Protein AF-A0A412ZE95-F1 (afdb_monomer)

Foldseek 3Di:
DDPPPDDDPVLVVLLVVLLVLLCVLPVVDDSVRLQCQQCVDPPSVPDDSVSSSVSSVVSNVVSVD

pLDDT: mean 90.28, std 12.57, range [42.06, 98.0]

Radius of gyration: 13.68 Å; Cα contacts (8 Å, |Δi|>4): 31; chains: 1; bounding box: 40×25×40 Å

Nearest PDB structures (foldseek):
  7kzv-assembly1_O  TM=3.560E-01  e=6.275E+00  Homo sapiens

Solvent-accessible surface area (backbone atoms only — not comparable to full-atom values): 4079 Å² total; per-residue (Å²): 131,86,79,82,91,65,81,70,70,67,59,55,58,56,48,53,51,50,51,52,56,43,43,67,76,47,69,88,59,51,69,72,55,52,52,45,66,45,59,74,51,93,63,62,91,76,58,51,71,72,58,48,49,52,33,42,53,51,49,42,58,59,75,75,106

Organism: NCBI:txid208479

Sequence (65 aa):
MCEYNGRDPERIDLMLEKLSEAWKLYPDMRFGQLIATCAKTSNISGVEDEEMLKDIEKYIEIMKK

Secondary structure (DSSP, 8-state):
-----PPPTHHHHHHHHHHHHHHHHSTTS-HHHHHHHHH-SS-GGG--HHHHHHHHHHHHHHHT-

Structure (mmCIF, N/CA/C/O backbone):
data_AF-A0A412ZE95-F1
#
_entry.id   AF-A0A412ZE95-F1
#
loop_
_atom_site.group_PDB
_atom_site.id
_atom_site.type_symbol
_atom_site.label_atom_id
_atom_site.label_alt_id
_atom_site.label_comp_id
_atom_site.label_asym_id
_atom_site.label_entity_id
_atom_site.label_seq_id
_atom_site.pdbx_PDB_ins_code
_atom_site.Cartn_x
_atom_site.Cartn_y
_atom_site.Cartn_z
_atom_site.occupancy
_atom_site.B_iso_or_equiv
_atom_site.auth_seq_id
_atom_site.auth_comp_id
_atom_site.auth_asym_id
_atom_site.auth_atom_id
_atom_site.pdbx_PDB_model_num
AT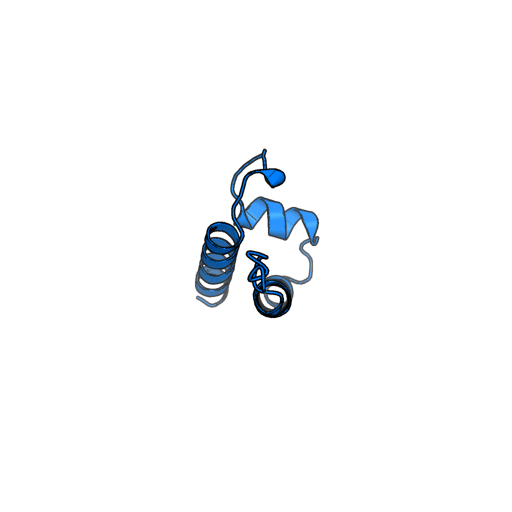OM 1 N N . MET A 1 1 ? 27.042 -11.086 -24.081 1.00 42.06 1 MET A N 1
ATOM 2 C CA . MET A 1 1 ? 25.627 -11.234 -23.689 1.00 42.06 1 MET A CA 1
ATOM 3 C C . MET A 1 1 ? 25.253 -9.946 -22.991 1.00 42.06 1 MET A C 1
ATOM 5 O O . MET A 1 1 ? 25.942 -9.597 -22.045 1.00 42.06 1 MET A O 1
ATOM 9 N N . CYS A 1 2 ? 24.295 -9.184 -23.513 1.00 44.66 2 CYS A N 1
ATOM 10 C CA . CYS A 1 2 ? 23.822 -7.982 -22.828 1.00 44.66 2 CYS A CA 1
ATOM 11 C C . CYS A 1 2 ? 22.990 -8.435 -21.626 1.00 44.66 2 CYS A C 1
ATOM 13 O O . CYS A 1 2 ? 21.984 -9.115 -21.814 1.00 44.66 2 CYS A O 1
ATOM 15 N N . GLU A 1 3 ? 23.441 -8.125 -20.414 1.00 50.16 3 GLU A N 1
ATOM 16 C CA . GLU A 1 3 ? 22.667 -8.348 -19.195 1.00 50.16 3 GLU A CA 1
ATOM 17 C C . GLU A 1 3 ? 21.384 -7.507 -19.269 1.00 50.16 3 GLU A C 1
ATOM 19 O O . GLU A 1 3 ? 21.405 -6.326 -19.623 1.00 50.16 3 GLU A O 1
ATOM 24 N N . TYR A 1 4 ? 20.240 -8.140 -19.024 1.00 55.66 4 TYR A N 1
ATOM 25 C CA . TYR A 1 4 ? 18.945 -7.474 -18.994 1.00 55.66 4 TYR A CA 1
ATOM 26 C C . TYR A 1 4 ? 18.878 -6.592 -17.737 1.00 55.66 4 TYR A C 1
ATOM 28 O O . TYR A 1 4 ? 18.583 -7.084 -16.654 1.00 55.66 4 TYR A O 1
ATOM 36 N N . ASN A 1 5 ? 19.148 -5.290 -17.882 1.00 62.00 5 ASN A N 1
ATOM 37 C CA . ASN A 1 5 ? 18.975 -4.264 -16.838 1.00 62.00 5 ASN A CA 1
ATOM 38 C C . ASN A 1 5 ? 17.482 -3.931 -16.603 1.00 62.00 5 ASN A C 1
ATOM 40 O O . ASN A 1 5 ? 17.072 -2.771 -16.671 1.00 62.00 5 ASN A O 1
ATOM 44 N N . GLY A 1 6 ? 16.635 -4.946 -16.429 1.00 75.19 6 GLY A N 1
ATOM 45 C CA . GLY A 1 6 ? 15.215 -4.773 -16.122 1.00 75.19 6 GLY A CA 1
ATOM 46 C C . GLY A 1 6 ? 14.953 -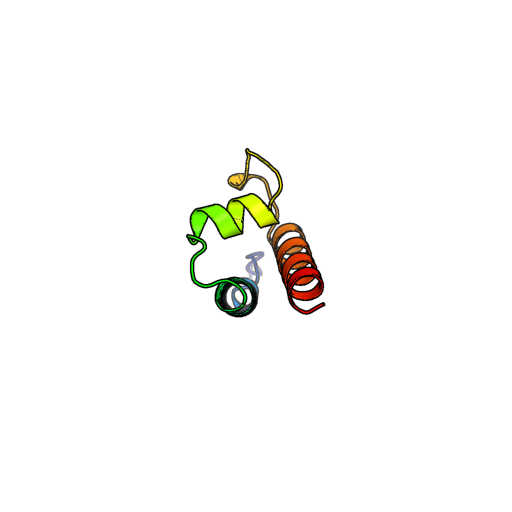4.701 -14.620 1.00 75.19 6 GLY A C 1
ATOM 47 O O . GLY A 1 6 ? 15.768 -5.146 -13.817 1.00 75.19 6 GLY A O 1
ATOM 48 N N . ARG A 1 7 ? 13.801 -4.143 -14.234 1.00 82.56 7 ARG A N 1
ATOM 49 C CA . ARG A 1 7 ? 13.347 -4.171 -12.836 1.00 82.56 7 ARG A CA 1
ATOM 50 C C . ARG A 1 7 ? 13.057 -5.613 -12.419 1.00 82.56 7 ARG A C 1
ATOM 52 O O . ARG A 1 7 ? 12.443 -6.342 -13.196 1.00 82.56 7 ARG A O 1
ATOM 59 N N . ASP A 1 8 ? 13.439 -5.970 -11.197 1.00 88.06 8 ASP A N 1
ATOM 60 C CA . ASP A 1 8 ? 13.152 -7.278 -10.607 1.00 88.06 8 ASP A CA 1
ATOM 61 C C . ASP A 1 8 ? 11.635 -7.563 -10.632 1.00 88.06 8 ASP A C 1
ATOM 63 O O . ASP A 1 8 ? 10.868 -6.760 -10.094 1.00 88.06 8 ASP A O 1
ATOM 67 N N . PRO A 1 9 ? 11.1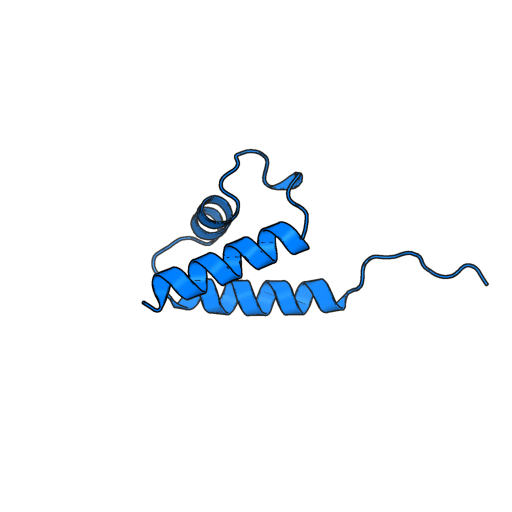68 -8.646 -11.278 1.00 91.81 9 PRO A N 1
ATOM 68 C CA . PRO A 1 9 ? 9.760 -9.031 -11.262 1.00 91.81 9 PRO A CA 1
ATOM 69 C C . PRO A 1 9 ? 9.215 -9.340 -9.862 1.00 91.81 9 PRO A C 1
ATOM 71 O O . PRO A 1 9 ? 8.036 -9.073 -9.622 1.00 91.81 9 PRO A O 1
ATOM 74 N N . GLU A 1 10 ? 10.046 -9.829 -8.931 1.00 91.69 10 GLU A N 1
ATOM 75 C CA . GLU A 1 10 ? 9.614 -10.202 -7.571 1.00 91.69 10 GLU A CA 1
ATOM 76 C C . GLU A 1 10 ? 9.065 -8.998 -6.783 1.00 91.69 10 GLU A C 1
ATOM 78 O O . GLU A 1 10 ? 8.217 -9.152 -5.899 1.00 91.69 10 GLU A O 1
ATOM 83 N N . ARG A 1 11 ? 9.448 -7.769 -7.167 1.00 91.12 11 ARG A N 1
ATOM 84 C CA . ARG A 1 11 ? 8.895 -6.533 -6.586 1.00 91.12 11 ARG A CA 1
ATOM 85 C C . ARG A 1 11 ? 7.370 -6.437 -6.727 1.00 91.12 11 ARG A C 1
ATOM 87 O O . ARG A 1 11 ? 6.726 -5.771 -5.921 1.00 91.12 11 ARG A O 1
ATOM 94 N N . ILE A 1 12 ? 6.796 -7.045 -7.773 1.00 94.81 12 ILE A N 1
ATOM 95 C CA . ILE A 1 12 ? 5.354 -6.998 -8.049 1.00 94.81 12 ILE A CA 1
ATOM 96 C C . ILE A 1 12 ? 4.614 -7.816 -6.995 1.00 94.81 12 ILE A C 1
ATOM 98 O O . ILE A 1 12 ? 3.657 -7.323 -6.398 1.00 94.81 12 ILE A O 1
ATOM 102 N N . ASP A 1 13 ? 5.082 -9.035 -6.736 1.00 96.00 13 ASP A N 1
ATOM 103 C CA . ASP A 1 13 ? 4.458 -9.939 -5.772 1.00 96.00 13 ASP A CA 1
ATOM 104 C C . ASP A 1 13 ? 4.544 -9.369 -4.353 1.00 96.00 13 ASP A C 1
ATOM 106 O O . ASP A 1 13 ? 3.534 -9.331 -3.644 1.00 96.00 13 ASP A O 1
ATOM 110 N N . LEU A 1 14 ? 5.704 -8.817 -3.978 1.00 95.88 14 LEU A N 1
ATOM 111 C CA . LEU A 1 14 ? 5.890 -8.132 -2.697 1.00 95.88 14 LEU A CA 1
ATOM 112 C C . LEU A 1 14 ? 4.908 -6.960 -2.522 1.00 95.88 14 LEU A C 1
ATOM 114 O O . LEU A 1 14 ? 4.267 -6.825 -1.477 1.00 95.88 14 LEU A O 1
ATOM 118 N N . MET A 1 15 ? 4.751 -6.127 -3.555 1.00 96.25 15 MET A N 1
ATOM 119 C CA . MET A 1 15 ? 3.817 -5.000 -3.531 1.00 96.25 15 MET A CA 1
ATOM 120 C C . MET A 1 15 ? 2.364 -5.472 -3.367 1.00 96.25 15 MET A C 1
ATOM 122 O O . MET A 1 15 ? 1.614 -4.922 -2.555 1.00 96.25 15 MET A O 1
ATOM 126 N N . LEU A 1 16 ? 1.957 -6.509 -4.106 1.00 97.19 16 LEU A N 1
ATOM 127 C CA . LEU A 1 16 ? 0.606 -7.071 -4.021 1.00 97.19 16 LEU A CA 1
ATOM 128 C C . LEU A 1 16 ? 0.324 -7.702 -2.652 1.00 97.19 16 LEU A C 1
ATOM 130 O O . LEU A 1 16 ? -0.787 -7.547 -2.134 1.00 97.19 16 LEU A O 1
ATOM 134 N N . GLU A 1 17 ? 1.310 -8.367 -2.044 1.00 98.00 17 GLU A N 1
ATOM 135 C CA . GLU A 1 17 ? 1.198 -8.910 -0.688 1.00 98.00 17 GLU A CA 1
ATOM 136 C C . GLU A 1 17 ? 0.891 -7.793 0.319 1.00 98.00 17 GLU A C 1
ATOM 138 O O . GLU A 1 17 ? -0.094 -7.882 1.063 1.00 98.00 17 GLU A O 1
ATOM 143 N N . LYS A 1 18 ? 1.675 -6.707 0.302 1.00 97.69 18 LYS A N 1
ATOM 144 C CA . LYS A 1 18 ? 1.496 -5.588 1.238 1.00 97.69 18 LYS A CA 1
ATOM 145 C C . LYS A 1 18 ? 0.217 -4.804 0.995 1.00 97.69 18 LYS A C 1
ATOM 147 O O . LYS A 1 18 ? -0.464 -4.447 1.956 1.00 97.69 18 LYS A O 1
ATOM 152 N N . LEU A 1 19 ? -0.184 -4.610 -0.260 1.00 97.44 19 LEU A N 1
ATOM 153 C CA . LEU A 1 19 ? -1.485 -4.017 -0.574 1.00 97.44 19 LEU A CA 1
ATOM 154 C C . LEU A 1 19 ? -2.645 -4.876 -0.060 1.00 97.44 19 LEU A C 1
ATOM 156 O O . LEU A 1 19 ? -3.594 -4.341 0.512 1.00 97.44 19 LEU A O 1
ATOM 160 N N . SER A 1 20 ? -2.567 -6.200 -0.223 1.00 97.75 20 SER A N 1
ATOM 161 C CA . SER A 1 20 ? -3.575 -7.134 0.296 1.00 97.75 20 SER A CA 1
ATOM 162 C C . SER A 1 20 ? -3.668 -7.069 1.820 1.00 97.75 20 SER A C 1
ATOM 164 O O . SER A 1 20 ? -4.769 -7.026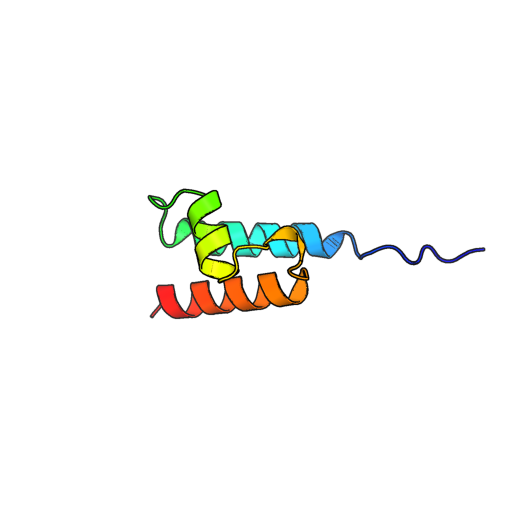 2.372 1.00 97.75 20 SER A O 1
ATOM 166 N N . GLU A 1 21 ? -2.522 -7.034 2.504 1.00 98.00 21 GLU A N 1
ATOM 167 C CA . GLU A 1 21 ? -2.446 -6.884 3.957 1.00 98.00 21 GLU A CA 1
ATOM 168 C C . GLU A 1 21 ? -3.079 -5.565 4.422 1.00 98.00 21 GLU A C 1
ATOM 170 O O . GLU A 1 21 ? -3.978 -5.585 5.263 1.00 98.00 21 GLU A O 1
ATOM 175 N N . ALA A 1 22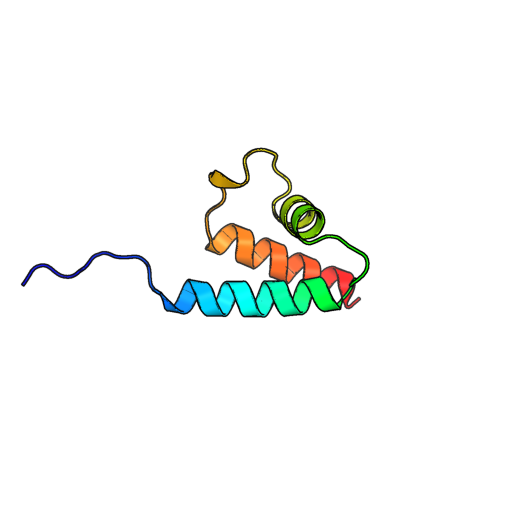 ? -2.672 -4.436 3.834 1.00 97.69 22 ALA A N 1
ATOM 176 C CA . ALA A 1 22 ? -3.198 -3.114 4.160 1.00 97.69 22 ALA A CA 1
ATOM 177 C C . ALA A 1 22 ? -4.711 -3.018 3.932 1.00 97.69 22 ALA A C 1
ATOM 179 O O . ALA A 1 22 ? -5.445 -2.529 4.791 1.00 97.69 22 ALA A O 1
ATOM 180 N N . TRP A 1 23 ? -5.200 -3.520 2.798 1.00 97.81 23 TRP A N 1
ATOM 181 C CA . TRP A 1 23 ? -6.608 -3.389 2.437 1.00 97.81 23 TRP A CA 1
ATOM 182 C C . TRP A 1 23 ? -7.530 -4.203 3.355 1.00 97.81 23 TRP A C 1
ATOM 184 O O . TRP A 1 23 ? -8.625 -3.756 3.697 1.00 97.81 23 TRP A O 1
ATOM 194 N N . LYS A 1 24 ? -7.067 -5.365 3.833 1.00 97.50 24 LYS A N 1
ATOM 195 C CA . LYS A 1 24 ? -7.809 -6.195 4.798 1.00 97.50 24 LYS A CA 1
ATOM 196 C C . LYS A 1 24 ? -7.992 -5.529 6.163 1.00 97.50 24 LYS A C 1
ATOM 198 O O . LYS A 1 24 ? -8.917 -5.909 6.876 1.00 97.50 24 LYS A O 1
ATOM 203 N N . LEU A 1 25 ? -7.153 -4.555 6.527 1.00 96.56 25 LEU A N 1
ATOM 204 C CA . LEU A 1 25 ? -7.303 -3.810 7.784 1.00 96.56 25 LEU A CA 1
ATOM 205 C C . LEU A 1 25 ? -8.520 -2.879 7.761 1.00 96.56 25 LEU A C 1
ATOM 207 O O . LEU A 1 25 ? -9.091 -2.605 8.814 1.00 96.56 25 LEU A O 1
ATOM 211 N N . TYR A 1 26 ? -8.942 -2.418 6.579 1.00 95.31 26 TYR A N 1
ATOM 212 C CA . TYR A 1 26 ? -10.154 -1.617 6.437 1.00 95.31 26 TYR A CA 1
ATOM 213 C C . TYR A 1 26 ? -10.889 -1.921 5.117 1.00 95.31 26 TYR A C 1
ATOM 215 O O . TYR A 1 26 ? -10.743 -1.188 4.134 1.00 95.31 26 TYR A O 1
ATOM 223 N N . PRO A 1 27 ? -11.692 -3.003 5.079 1.00 95.69 27 PRO A N 1
ATOM 224 C CA . PRO A 1 27 ? -12.262 -3.541 3.841 1.00 95.69 27 PRO A CA 1
ATOM 225 C C . PRO A 1 27 ? -13.312 -2.634 3.182 1.00 95.69 27 PRO A C 1
ATOM 227 O O . PRO A 1 27 ? -13.555 -2.760 1.984 1.00 95.69 27 PRO A O 1
ATOM 230 N N . ASP A 1 28 ? -13.909 -1.702 3.930 1.00 97.19 28 ASP A N 1
ATOM 231 C CA . ASP A 1 28 ? -14.882 -0.740 3.394 1.00 97.19 28 ASP A CA 1
ATOM 232 C C . ASP A 1 28 ? -14.225 0.338 2.514 1.00 97.19 28 ASP A C 1
ATOM 234 O O . ASP A 1 28 ? -14.888 0.989 1.700 1.00 97.19 28 ASP A O 1
ATOM 238 N N . MET A 1 29 ? -12.912 0.548 2.655 1.00 95.31 29 MET A N 1
ATOM 239 C CA . MET A 1 29 ? -12.166 1.486 1.821 1.00 95.31 29 MET A CA 1
ATOM 240 C C . MET A 1 29 ? -12.061 0.948 0.393 1.00 95.31 29 MET A C 1
ATOM 242 O O . MET A 1 29 ? -11.725 -0.211 0.177 1.00 95.31 29 MET A O 1
ATOM 246 N N . ARG A 1 30 ? -12.293 1.780 -0.626 1.00 97.56 30 ARG A N 1
ATOM 247 C CA . ARG A 1 30 ? -12.057 1.363 -2.020 1.00 97.56 30 ARG A CA 1
ATOM 248 C C . ARG A 1 30 ? -10.561 1.340 -2.321 1.00 97.56 30 ARG A C 1
ATOM 250 O O . ARG A 1 30 ? -9.834 2.213 -1.859 1.00 97.56 30 ARG A O 1
ATOM 257 N N . PHE A 1 31 ? -10.126 0.443 -3.204 1.00 95.81 31 PHE A N 1
ATOM 258 C CA . PHE A 1 31 ? -8.715 0.317 -3.589 1.00 95.81 31 PHE A CA 1
ATOM 259 C C . PHE A 1 31 ? -8.060 1.648 -3.992 1.00 95.81 31 PHE A C 1
ATOM 261 O O . PHE A 1 31 ? -7.001 2.000 -3.490 1.00 95.81 31 PHE A O 1
ATOM 268 N N . GLY A 1 32 ? -8.719 2.450 -4.836 1.00 94.06 32 GLY A N 1
ATOM 269 C CA . GLY A 1 32 ? -8.174 3.751 -5.242 1.00 94.06 32 GLY A CA 1
ATOM 270 C C . GLY A 1 32 ? -8.009 4.745 -4.085 1.00 94.06 32 GLY A C 1
ATOM 271 O O . GLY A 1 32 ? -7.097 5.565 -4.113 1.00 94.06 32 GLY A O 1
ATOM 272 N N . GLN A 1 33 ? -8.856 4.658 -3.052 1.00 94.12 33 GLN A N 1
ATOM 273 C CA . GLN A 1 33 ? -8.706 5.474 -1.844 1.00 94.12 33 GLN A CA 1
ATOM 274 C C . GLN A 1 33 ? -7.502 5.009 -1.028 1.00 94.12 33 GLN A C 1
ATOM 276 O O . GLN A 1 33 ? -6.727 5.859 -0.613 1.00 94.12 33 GLN A O 1
ATOM 281 N N . LEU A 1 34 ? -7.299 3.695 -0.884 1.00 95.75 34 LEU A N 1
ATOM 282 C CA . LEU A 1 34 ? -6.115 3.139 -0.225 1.00 95.75 34 LEU A CA 1
ATOM 283 C C . LEU A 1 34 ? -4.825 3.644 -0.882 1.00 95.75 34 LEU A C 1
ATOM 285 O O . LEU A 1 34 ? -3.976 4.211 -0.199 1.00 95.75 34 LEU A O 1
ATOM 289 N N . ILE A 1 35 ? -4.714 3.523 -2.210 1.00 95.25 35 ILE A N 1
ATOM 290 C CA . ILE A 1 35 ? -3.530 3.989 -2.950 1.00 95.25 35 ILE A CA 1
ATOM 291 C C . ILE A 1 35 ? -3.307 5.493 -2.751 1.00 95.25 35 ILE A C 1
ATOM 293 O O . ILE A 1 35 ? -2.190 5.912 -2.456 1.00 95.25 35 ILE A O 1
ATOM 297 N N . ALA A 1 36 ? -4.358 6.311 -2.857 1.00 93.31 36 ALA A N 1
ATOM 298 C CA . ALA A 1 36 ? -4.249 7.754 -2.642 1.00 93.31 36 ALA A CA 1
ATOM 299 C C . ALA A 1 36 ? -3.852 8.110 -1.196 1.00 93.31 36 ALA A C 1
ATOM 301 O O . ALA A 1 36 ? -3.063 9.032 -0.977 1.00 93.31 36 ALA A O 1
ATOM 302 N N . THR A 1 37 ? -4.373 7.374 -0.209 1.00 93.06 37 THR A N 1
ATOM 303 C CA . THR A 1 37 ? -4.039 7.540 1.211 1.00 93.06 37 THR A CA 1
ATOM 304 C C . THR A 1 37 ? -2.579 7.191 1.494 1.00 93.06 37 THR A C 1
ATOM 306 O O . THR A 1 37 ? -1.927 7.923 2.242 1.00 93.06 37 THR A O 1
ATOM 309 N N . CYS A 1 38 ? -2.052 6.122 0.892 1.00 94.75 38 CYS A N 1
ATOM 310 C CA . CYS A 1 38 ? -0.647 5.740 1.032 1.00 94.75 38 CYS A CA 1
ATOM 311 C C . CYS A 1 38 ? 0.282 6.742 0.333 1.00 94.75 38 CYS A C 1
ATOM 313 O O . CYS A 1 38 ? 1.168 7.288 0.983 1.00 94.75 38 CYS A O 1
ATOM 315 N N . ALA A 1 39 ? 0.028 7.052 -0.944 1.00 92.00 39 ALA A N 1
ATOM 316 C CA . ALA A 1 39 ? 0.913 7.870 -1.777 1.00 92.00 39 ALA A CA 1
ATOM 317 C C . ALA A 1 39 ? 1.034 9.337 -1.326 1.00 92.00 39 ALA A C 1
ATOM 319 O O . ALA A 1 39 ? 2.023 9.997 -1.634 1.00 92.00 39 ALA A O 1
ATOM 320 N N . LYS A 1 40 ? 0.009 9.886 -0.649 1.00 86.19 40 LYS A N 1
ATOM 321 C CA . LYS A 1 40 ? -0.038 11.285 -0.156 1.00 86.19 40 LYS A CA 1
ATOM 322 C C . LYS A 1 40 ? 0.290 12.344 -1.222 1.00 86.19 40 LYS A C 1
ATOM 324 O O . LYS A 1 40 ? 0.703 13.456 -0.900 1.00 86.19 40 LYS A O 1
ATOM 329 N N . THR A 1 41 ? 0.076 12.018 -2.494 1.00 86.88 41 THR A N 1
ATOM 330 C CA . THR A 1 41 ? 0.338 12.881 -3.648 1.00 86.88 41 THR A CA 1
ATOM 331 C C . THR A 1 41 ? -0.751 12.704 -4.700 1.00 86.88 41 THR A C 1
ATOM 333 O O . THR A 1 41 ? -1.385 11.653 -4.792 1.00 86.88 41 THR A O 1
ATOM 336 N N . SER A 1 42 ? -0.965 13.734 -5.517 1.00 84.62 42 SER A N 1
ATOM 337 C CA . SER A 1 42 ? -1.839 13.664 -6.692 1.00 84.62 42 SER A CA 1
ATOM 338 C C . SER A 1 42 ? -1.146 13.045 -7.912 1.00 84.62 42 SER A C 1
ATOM 340 O O . SER A 1 42 ? -1.830 12.551 -8.806 1.00 84.62 42 SER A O 1
ATOM 342 N N . ASN A 1 43 ? 0.192 13.027 -7.951 1.00 91.50 43 ASN A N 1
ATOM 343 C CA . ASN A 1 43 ? 0.974 12.424 -9.034 1.00 91.50 43 ASN A CA 1
ATOM 344 C C . ASN A 1 43 ? 1.423 10.999 -8.676 1.00 91.50 43 ASN A C 1
ATOM 346 O O . ASN A 1 43 ? 2.612 10.737 -8.507 1.00 91.50 43 ASN A O 1
ATOM 350 N N . ILE A 1 44 ? 0.467 10.075 -8.554 1.00 90.31 44 ILE A N 1
ATOM 351 C CA . ILE A 1 44 ? 0.736 8.679 -8.156 1.00 90.31 44 ILE A CA 1
ATOM 352 C C . ILE A 1 44 ? 1.712 7.994 -9.129 1.00 90.31 44 ILE A C 1
ATOM 354 O O . ILE A 1 44 ? 2.555 7.215 -8.704 1.00 90.31 44 ILE A O 1
ATOM 358 N N . SER A 1 45 ? 1.654 8.322 -10.424 1.00 89.88 45 SER A N 1
ATOM 359 C CA . SER A 1 45 ? 2.550 7.762 -11.447 1.00 89.88 45 SER A CA 1
ATOM 360 C C . SER A 1 45 ? 4.026 8.133 -11.286 1.00 89.88 45 SER A C 1
ATOM 362 O O . SER A 1 45 ? 4.861 7.526 -11.948 1.00 89.88 45 SER A O 1
ATOM 364 N N . GLY A 1 46 ? 4.344 9.148 -10.478 1.00 91.94 46 GLY A N 1
ATOM 365 C CA . GLY A 1 46 ? 5.721 9.558 -10.199 1.00 91.94 46 GLY A CA 1
ATOM 366 C C . GLY A 1 46 ? 6.307 8.959 -8.921 1.00 91.94 46 GLY A C 1
ATOM 367 O O . GLY A 1 46 ? 7.428 9.312 -8.581 1.00 91.94 46 GLY A O 1
ATOM 368 N N . VAL A 1 47 ? 5.550 8.130 -8.197 1.00 93.38 47 VAL A N 1
ATOM 369 C CA . VAL A 1 47 ? 6.022 7.484 -6.967 1.00 93.38 47 VAL A CA 1
ATOM 370 C C . VAL A 1 47 ? 6.779 6.216 -7.343 1.00 93.38 47 VAL A C 1
ATOM 372 O O . VAL A 1 47 ? 6.236 5.362 -8.046 1.00 93.38 47 VAL A O 1
ATOM 375 N N . GLU A 1 48 ? 8.021 6.099 -6.881 1.00 92.88 48 GLU A N 1
ATOM 376 C CA . GLU A 1 48 ? 8.820 4.887 -7.078 1.00 92.88 48 GLU A CA 1
ATOM 377 C C . GLU A 1 48 ? 8.282 3.735 -6.211 1.00 92.88 48 GLU A C 1
ATOM 379 O O . GLU A 1 48 ? 7.676 3.946 -5.154 1.00 92.88 48 GLU A O 1
ATOM 384 N N . ASP A 1 49 ? 8.511 2.495 -6.645 1.00 92.12 49 ASP A N 1
ATOM 385 C CA . ASP A 1 49 ? 7.945 1.314 -5.982 1.00 92.12 49 ASP A CA 1
ATOM 386 C C . ASP A 1 49 ? 8.410 1.196 -4.519 1.00 92.12 49 ASP A C 1
ATOM 388 O O . ASP A 1 49 ? 7.616 0.854 -3.641 1.00 92.12 49 ASP A O 1
ATOM 392 N N . GLU A 1 50 ? 9.671 1.524 -4.222 1.00 92.94 50 GLU A N 1
ATOM 393 C CA . GLU A 1 50 ? 10.228 1.457 -2.866 1.00 92.94 50 GLU A CA 1
ATOM 394 C C . GLU A 1 50 ? 9.635 2.519 -1.932 1.00 92.94 50 GLU A C 1
ATOM 396 O O . GLU A 1 50 ? 9.531 2.295 -0.723 1.00 92.94 50 GLU A O 1
ATOM 401 N N . GLU A 1 51 ? 9.264 3.684 -2.467 1.00 94.56 51 GLU A N 1
ATOM 402 C CA . GLU A 1 51 ? 8.600 4.742 -1.700 1.00 94.56 51 GLU A CA 1
ATOM 403 C C . GLU A 1 51 ? 7.165 4.335 -1.370 1.00 94.56 51 GLU A C 1
ATOM 405 O O . GLU A 1 51 ? 6.765 4.372 -0.203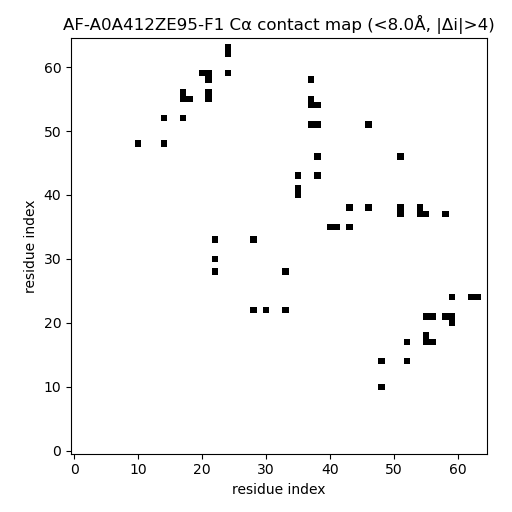 1.00 94.56 51 GLU A O 1
ATOM 410 N N . MET A 1 52 ? 6.430 3.851 -2.375 1.00 95.44 52 MET A N 1
ATOM 411 C CA . MET A 1 52 ? 5.074 3.339 -2.192 1.00 95.44 52 MET A CA 1
ATOM 412 C C . MET A 1 52 ? 5.043 2.194 -1.173 1.00 95.44 52 MET A C 1
ATOM 414 O O . MET A 1 52 ? 4.186 2.184 -0.287 1.00 95.44 52 MET A O 1
ATOM 418 N N . LEU A 1 53 ? 5.990 1.252 -1.254 1.00 96.12 53 LEU A N 1
ATOM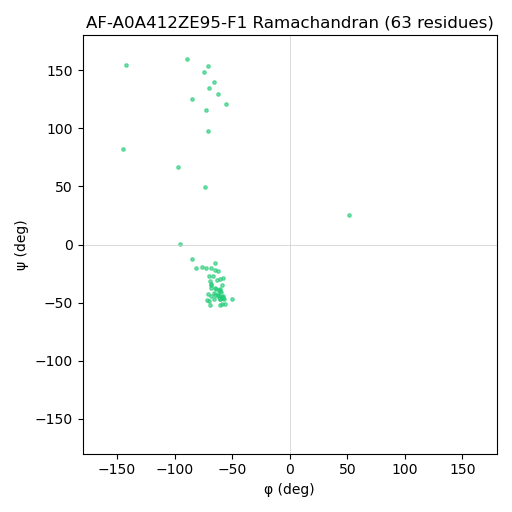 419 C CA . LEU A 1 53 ? 6.0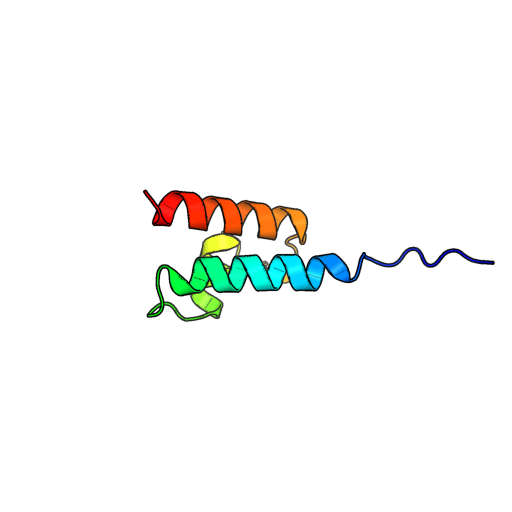56 0.111 -0.341 1.00 96.12 53 LEU A CA 1
ATOM 420 C C . LEU A 1 53 ? 6.225 0.567 1.115 1.00 96.12 53 LEU A C 1
ATOM 422 O O . LEU A 1 53 ? 5.468 0.133 1.984 1.00 96.12 53 LEU A O 1
ATOM 426 N N . LYS A 1 54 ? 7.145 1.506 1.371 1.00 96.25 54 LYS A N 1
ATOM 427 C CA . LYS A 1 54 ? 7.351 2.089 2.709 1.00 96.25 54 LYS A CA 1
ATOM 428 C C . LYS A 1 54 ? 6.099 2.783 3.239 1.00 96.25 54 LYS A C 1
ATOM 430 O O . LYS A 1 54 ? 5.787 2.681 4.427 1.00 96.25 54 LYS A O 1
ATOM 435 N N . ASP A 1 55 ? 5.378 3.506 2.386 1.00 96.75 55 ASP A N 1
ATOM 436 C CA . ASP A 1 55 ? 4.144 4.184 2.787 1.00 96.75 55 ASP A CA 1
ATOM 437 C C . ASP A 1 55 ? 3.006 3.199 3.102 1.00 96.75 55 ASP A C 1
ATOM 439 O O . ASP A 1 55 ? 2.234 3.439 4.039 1.00 96.75 55 ASP A O 1
ATOM 443 N N . ILE A 1 56 ? 2.922 2.076 2.380 1.00 97.12 56 ILE A N 1
ATOM 444 C CA . ILE A 1 56 ? 1.985 0.981 2.677 1.00 97.12 56 ILE A CA 1
ATOM 445 C C . ILE A 1 56 ? 2.339 0.313 4.011 1.00 97.12 56 ILE A C 1
ATOM 447 O O . ILE A 1 56 ? 1.458 0.129 4.852 1.00 97.12 56 ILE A O 1
ATOM 451 N N . GLU A 1 57 ? 3.613 -0.004 4.249 1.00 96.94 57 GLU A N 1
ATOM 452 C CA . GLU A 1 57 ? 4.076 -0.584 5.519 1.00 96.94 57 GLU A CA 1
ATOM 453 C C . GLU A 1 57 ? 3.765 0.339 6.701 1.00 96.94 57 GLU A C 1
ATOM 455 O O . GLU A 1 57 ? 3.191 -0.092 7.703 1.00 96.94 57 GLU A O 1
ATOM 460 N N . LYS A 1 58 ? 4.028 1.641 6.552 1.00 96.75 58 LYS A N 1
ATOM 461 C CA . LYS A 1 58 ? 3.676 2.644 7.562 1.00 96.75 58 LYS A CA 1
ATOM 462 C C . LYS A 1 58 ? 2.170 2.711 7.817 1.00 96.75 58 LYS A C 1
ATOM 464 O O . LYS A 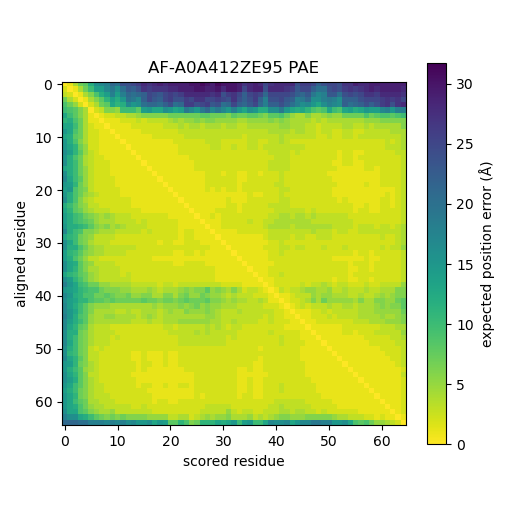1 58 ? 1.752 2.864 8.964 1.00 96.75 58 LYS A O 1
ATOM 469 N N . TYR A 1 59 ? 1.347 2.617 6.772 1.00 96.50 59 TYR A N 1
ATOM 470 C CA . TYR A 1 59 ? -0.106 2.546 6.930 1.00 96.50 59 TYR A CA 1
ATOM 471 C C . TYR A 1 59 ? -0.515 1.307 7.740 1.00 96.50 59 TYR A C 1
ATOM 473 O O . TYR A 1 59 ? -1.276 1.436 8.699 1.00 96.50 59 TYR A O 1
ATOM 481 N N . ILE A 1 60 ? 0.041 0.133 7.421 1.00 97.25 60 ILE A N 1
ATOM 482 C CA . ILE A 1 60 ? -0.206 -1.119 8.155 1.00 97.25 60 ILE A CA 1
ATOM 483 C C . ILE A 1 60 ? 0.153 -0.967 9.638 1.00 97.25 60 ILE A C 1
ATOM 485 O O . ILE A 1 60 ? -0.635 -1.349 10.504 1.00 97.25 60 ILE A O 1
ATOM 489 N N . GLU A 1 61 ? 1.317 -0.392 9.946 1.00 97.00 61 GLU A N 1
ATOM 490 C CA . GLU A 1 61 ? 1.754 -0.159 11.327 1.00 97.00 61 GLU A CA 1
ATOM 491 C C . GLU A 1 61 ? 0.820 0.773 12.104 1.00 97.00 61 GLU A C 1
ATOM 493 O O . GLU A 1 61 ? 0.589 0.551 13.292 1.00 97.00 61 GLU A O 1
ATOM 498 N N . ILE A 1 62 ? 0.303 1.822 11.455 1.00 95.38 62 ILE A N 1
ATOM 499 C CA . ILE A 1 62 ? -0.629 2.773 12.074 1.00 95.38 62 ILE A CA 1
ATOM 500 C C . ILE A 1 62 ? -1.973 2.100 12.350 1.00 95.38 62 ILE A C 1
ATOM 502 O O . ILE A 1 62 ? -2.520 2.276 13.430 1.00 95.38 62 ILE A O 1
ATOM 506 N N . MET A 1 63 ? -2.490 1.322 11.399 1.00 94.25 63 MET A N 1
ATOM 507 C CA . MET A 1 63 ? -3.817 0.705 11.496 1.00 94.25 63 MET A CA 1
ATOM 508 C C . MET A 1 63 ? -3.869 -0.506 12.440 1.00 94.25 63 MET A C 1
ATOM 510 O O . MET A 1 63 ? -4.951 -0.900 12.866 1.00 94.25 63 MET A O 1
ATOM 514 N N . LYS A 1 64 ? -2.720 -1.121 12.747 1.00 92.62 64 LYS A N 1
ATOM 515 C CA . LYS A 1 64 ? -2.610 -2.225 13.718 1.00 92.62 64 LYS A CA 1
ATOM 516 C C . LYS A 1 64 ? -2.461 -1.762 15.174 1.00 92.62 64 LYS A C 1
ATOM 518 O O . LYS A 1 64 ? -2.525 -2.610 16.063 1.00 92.62 64 LYS A O 1
ATOM 523 N N . LYS A 1 65 ? -2.197 -0.475 15.412 1.00 69.94 65 LYS A N 1
ATOM 524 C CA . LYS A 1 65 ? -2.090 0.127 16.751 1.00 69.94 65 LYS A CA 1
ATOM 525 C C . LYS A 1 65 ? -3.438 0.660 17.213 1.00 69.94 65 LYS A C 1
ATOM 527 O O . LYS A 1 65 ? -3.692 0.545 18.430 1.00 69.94 65 LYS A O 1
#

Mean predicted aligned error: 4.75 Å